Protein AF-A3FFK9-F1 (afdb_monomer_lite)

InterPro domains:
  IPR000778 Cytochrome b245, heavy chain [PR00466] (51-64)
  IPR000778 Cytochrome b245, heavy chain [PR00466] (74-91)
  IPR013112 FAD-binding 8 [PF08022] (3-62)
  IPR013121 Ferric reductase, NAD binding domain [PF08030] (69-113)
  IPR017938 Riboflavin synthase-like beta-barrel [SSF63380] (3-62)
  IPR039261 Ferredoxin-NADP reductase (FNR), nucleotide-binding domain [G3DSA:3.40.50.80] (53-113)
  IPR039261 Ferredoxin-NADP reductase (FNR), nucleotide-binding domain [SSF52343] (52-111)
  IPR050369 Respiratory burst oxidase/Ferric reductase [PTHR11972] (1-113)

Secondary structure (DSSP, 8-state):
---------B-S-TTSSS--B-----SHHHHHHHHHTTTTSSSPPPGGGSPP---------GGGGGGGSSEEEEEEEGGGGHHHHHHHHHHHHHHHTT-TT----EEEEEEE-

Sequence (113 aa):
SKLEWHPFTLTSAPEEDFFSIHIRIVGDWTEGLFKACGCDKQEFQDAWKLPKIAVDGPFGTASEDVFSYEVVMLVGAGIGVTPFASILKSVWYKYCNKAPNLRLKKIYFYWLC

pLDDT: mean 91.98, std 6.15, range [53.56, 97.81]

Foldseek 3Di:
DPDDDDDFFWLAAPPDPDTDTDDDPDDDVSVVQCVQQVVVPPDDDDPVSHDDDDDDDDDDDPCVCVQVAQEEEAAAEDSRCSNVSRVVVNVVVCVVVVPVRRSHNYYHYHYHD

Structure (mmCIF, N/CA/C/O backbone):
data_AF-A3FFK9-F1
#
_entry.id   AF-A3FFK9-F1
#
loop_
_atom_site.group_PDB
_atom_site.id
_atom_site.type_symbol
_atom_site.label_atom_id
_atom_site.label_alt_id
_atom_site.label_comp_id
_atom_site.label_asym_id
_atom_site.label_entity_id
_atom_site.label_seq_id
_atom_site.pdbx_PDB_ins_code
_atom_site.Cartn_x
_atom_site.Cartn_y
_atom_site.Cartn_z
_atom_site.occupancy
_atom_site.B_iso_or_equiv
_atom_site.auth_seq_id
_atom_site.auth_comp_id
_atom_site.auth_asym_id
_atom_site.auth_atom_id
_atom_site.pdbx_PDB_model_num
ATOM 1 N N . SER A 1 1 ? -2.824 3.765 -26.324 1.00 53.56 1 SER A N 1
ATOM 2 C CA . SER A 1 1 ? -2.244 4.559 -25.220 1.00 53.56 1 SER A CA 1
ATOM 3 C C . SER A 1 1 ? -0.759 4.234 -25.125 1.00 53.56 1 SER A C 1
ATOM 5 O O . SER A 1 1 ? -0.425 3.092 -25.399 1.00 53.56 1 SER A O 1
ATOM 7 N N . LYS A 1 2 ? 0.124 5.192 -24.793 1.00 78.81 2 LYS A N 1
ATOM 8 C CA . LYS A 1 2 ? 1.552 4.922 -24.483 1.00 78.81 2 LYS A CA 1
ATOM 9 C C . LYS A 1 2 ? 1.800 4.663 -22.984 1.00 78.81 2 LYS A C 1
ATOM 11 O O . LYS A 1 2 ? 2.931 4.406 -22.601 1.00 78.81 2 LYS A O 1
ATOM 16 N N . LEU A 1 3 ? 0.761 4.793 -22.155 1.00 86.50 3 LEU A N 1
ATOM 17 C CA . LEU A 1 3 ? 0.802 4.609 -20.704 1.00 86.50 3 LEU A CA 1
ATOM 18 C C . LEU A 1 3 ? -0.078 3.425 -20.305 1.00 86.50 3 LEU A C 1
ATOM 20 O O . LEU A 1 3 ? -1.147 3.228 -20.896 1.00 86.50 3 LEU A O 1
ATOM 24 N N . GLU A 1 4 ? 0.364 2.709 -19.276 1.00 93.38 4 GLU A N 1
ATOM 25 C CA . GLU A 1 4 ? -0.352 1.611 -18.630 1.00 93.38 4 GLU A CA 1
ATOM 26 C C . GLU A 1 4 ? -0.640 1.962 -17.169 1.00 93.38 4 GLU A C 1
ATOM 28 O O . GLU A 1 4 ? 0.204 2.553 -16.493 1.00 93.38 4 GLU A O 1
ATOM 33 N N . TRP A 1 5 ? -1.825 1.583 -16.690 1.00 94.38 5 TRP A N 1
ATOM 34 C CA . TRP A 1 5 ? -2.265 1.788 -15.312 1.00 94.38 5 TRP A CA 1
ATOM 35 C C . TRP A 1 5 ? -2.293 0.446 -14.587 1.00 94.38 5 TRP A C 1
ATOM 37 O O . TRP A 1 5 ? -2.922 -0.496 -15.065 1.00 94.38 5 TRP A O 1
ATOM 47 N N . HIS A 1 6 ? -1.634 0.373 -13.432 1.00 95.62 6 HIS A N 1
ATOM 48 C CA . HIS A 1 6 ? -1.526 -0.841 -12.624 1.00 95.62 6 HIS A CA 1
ATOM 49 C C . HIS A 1 6 ? -1.924 -0.527 -11.175 1.00 95.62 6 HIS A C 1
ATOM 51 O O . HIS A 1 6 ? -1.391 0.427 -10.604 1.00 95.62 6 HIS A O 1
ATOM 57 N N . PRO A 1 7 ? -2.869 -1.272 -10.572 1.00 95.88 7 PRO A N 1
ATOM 58 C CA . PRO A 1 7 ? -3.355 -0.979 -9.229 1.00 95.88 7 PRO A CA 1
ATOM 59 C C . PRO A 1 7 ? -2.384 -1.488 -8.157 1.00 95.88 7 PRO A C 1
ATOM 61 O O . PRO A 1 7 ? -1.972 -2.648 -8.177 1.00 95.88 7 PRO A O 1
ATOM 64 N N . PHE A 1 8 ? -2.087 -0.645 -7.166 1.00 96.06 8 PHE A N 1
ATOM 65 C CA . PHE A 1 8 ? -1.304 -1.020 -5.988 1.00 96.06 8 PHE A CA 1
ATOM 66 C C . PHE A 1 8 ? -1.943 -0.479 -4.716 1.00 96.06 8 PHE A C 1
ATOM 68 O O . PHE A 1 8 ? -2.422 0.653 -4.672 1.00 96.06 8 PHE A O 1
ATOM 75 N N . THR A 1 9 ? -1.915 -1.285 -3.659 1.00 95.69 9 THR A N 1
ATOM 76 C CA . THR A 1 9 ? -2.348 -0.847 -2.334 1.00 95.69 9 THR A CA 1
ATOM 77 C C . THR A 1 9 ? -1.289 0.052 -1.706 1.00 95.69 9 THR A C 1
ATOM 79 O O . THR A 1 9 ? -0.105 -0.296 -1.684 1.00 95.69 9 THR A O 1
ATOM 82 N N . LEU A 1 10 ? -1.722 1.187 -1.153 1.00 95.75 10 LEU A N 1
ATOM 83 C CA . LEU A 1 10 ? -0.859 2.043 -0.348 1.00 95.75 10 LEU A CA 1
ATOM 84 C C . LEU A 1 10 ? -0.418 1.291 0.911 1.00 95.75 10 LEU A C 1
ATOM 86 O O . LEU A 1 10 ? -1.242 0.809 1.684 1.00 95.75 10 LEU A O 1
ATOM 90 N N . THR A 1 11 ? 0.891 1.201 1.116 1.00 96.50 11 THR A N 1
ATOM 91 C CA . THR A 1 11 ? 1.498 0.673 2.346 1.00 96.50 11 THR A CA 1
ATOM 92 C C . THR A 1 11 ? 1.755 1.765 3.374 1.00 96.50 11 THR A C 1
ATOM 94 O O . THR A 1 11 ? 2.001 1.468 4.543 1.00 96.50 11 THR A O 1
ATOM 97 N N . SER A 1 12 ? 1.717 3.028 2.946 1.00 96.62 12 SER A N 1
ATOM 98 C CA . SER A 1 12 ? 1.757 4.191 3.827 1.00 96.62 12 SER A CA 1
ATOM 99 C C . SER A 1 12 ? 0.465 4.353 4.610 1.00 96.62 12 SER A C 1
ATOM 101 O O . SER A 1 12 ? -0.612 4.035 4.104 1.00 96.62 12 SER A O 1
ATOM 103 N N . ALA A 1 13 ? 0.572 4.870 5.829 1.00 95.56 13 ALA A N 1
ATOM 104 C CA . ALA A 1 13 ? -0.599 5.296 6.582 1.00 95.56 13 ALA A CA 1
ATOM 105 C C . ALA A 1 13 ? -1.057 6.682 6.098 1.00 95.56 13 ALA A C 1
ATOM 107 O O . ALA A 1 13 ? -0.215 7.465 5.656 1.00 95.56 13 ALA A O 1
ATOM 108 N N . PRO A 1 14 ? -2.354 7.019 6.203 1.00 92.94 14 PRO A N 1
ATOM 109 C CA . PRO A 1 14 ? -2.850 8.357 5.875 1.00 92.94 14 PRO A CA 1
ATOM 110 C C . PRO A 1 14 ? -2.205 9.483 6.696 1.00 92.94 14 PRO A C 1
ATOM 112 O O . PRO A 1 14 ? -2.261 10.639 6.293 1.00 92.94 14 PRO A O 1
ATOM 115 N N . GLU A 1 15 ? -1.634 9.160 7.858 1.00 94.69 15 GLU A N 1
ATOM 116 C CA . GLU A 1 15 ? -0.969 10.111 8.750 1.00 94.69 15 GLU A CA 1
ATOM 117 C C . GLU A 1 15 ? 0.494 10.424 8.361 1.00 94.69 15 GLU A C 1
ATOM 119 O O . GLU A 1 15 ? 1.125 11.238 9.029 1.00 94.69 15 GLU A O 1
ATOM 124 N N . GLU A 1 16 ? 1.054 9.786 7.325 1.00 95.94 16 GLU A N 1
ATOM 125 C CA . GLU A 1 16 ? 2.415 10.052 6.832 1.00 95.94 16 GLU A CA 1
ATOM 126 C C . GLU A 1 16 ? 2.431 11.151 5.751 1.00 95.94 16 GLU A C 1
ATOM 128 O O . GLU A 1 16 ? 1.533 11.234 4.917 1.00 95.94 16 GLU A O 1
ATOM 133 N N . ASP A 1 17 ? 3.510 11.944 5.696 1.00 96.38 17 ASP A N 1
ATOM 134 C CA . ASP A 1 17 ? 3.687 13.041 4.718 1.00 96.38 17 ASP A CA 1
ATOM 135 C C . ASP A 1 17 ? 4.056 12.562 3.299 1.00 96.38 17 ASP A C 1
ATOM 137 O O . ASP A 1 17 ? 4.314 13.355 2.390 1.00 96.38 17 ASP A O 1
ATOM 141 N N . PHE A 1 18 ? 4.124 11.249 3.100 1.00 94.25 18 PHE A N 1
ATOM 142 C CA . PHE A 1 18 ? 4.431 10.609 1.831 1.00 94.25 18 PHE A CA 1
ATOM 143 C C . PHE A 1 18 ? 3.521 9.404 1.637 1.00 94.25 18 PHE A C 1
ATOM 145 O O . PHE A 1 18 ? 3.105 8.754 2.597 1.00 94.25 18 PHE A O 1
ATOM 152 N N . PHE A 1 19 ? 3.269 9.051 0.378 1.00 94.19 19 PHE A N 1
ATOM 153 C CA . PHE A 1 19 ? 2.682 7.759 0.070 1.00 94.19 19 PHE A CA 1
ATOM 154 C C . PHE A 1 19 ? 3.769 6.748 -0.292 1.00 94.19 19 PHE A C 1
ATOM 156 O O . PHE A 1 19 ? 4.799 7.086 -0.875 1.00 94.19 19 PHE A O 1
ATOM 163 N N . SER A 1 20 ? 3.540 5.486 0.051 1.00 96.12 20 SER A N 1
ATOM 164 C CA . SER A 1 20 ? 4.408 4.377 -0.341 1.00 96.12 20 SER A CA 1
ATOM 165 C C . SER A 1 20 ? 3.579 3.216 -0.864 1.00 96.12 20 SER A C 1
ATOM 167 O O . SER A 1 20 ? 2.459 2.982 -0.407 1.00 96.12 20 SER A O 1
ATOM 169 N N . ILE A 1 21 ? 4.154 2.480 -1.810 1.00 96.19 21 ILE A N 1
ATOM 170 C CA . ILE A 1 21 ? 3.629 1.224 -2.344 1.00 96.19 21 ILE A CA 1
ATOM 171 C C . ILE A 1 21 ? 4.748 0.186 -2.314 1.00 96.19 21 ILE A C 1
ATOM 173 O O . ILE A 1 21 ? 5.918 0.529 -2.475 1.00 96.19 21 ILE A O 1
ATOM 177 N N . HIS A 1 22 ? 4.395 -1.083 -2.123 1.00 96.06 22 HIS A N 1
ATOM 178 C CA . HIS A 1 22 ? 5.333 -2.197 -2.258 1.00 96.06 22 HIS A CA 1
ATOM 179 C C . HIS A 1 22 ? 4.905 -3.059 -3.441 1.00 96.06 22 HIS A C 1
ATOM 181 O O . HIS A 1 22 ? 3.799 -3.599 -3.462 1.00 96.06 22 HIS A O 1
ATOM 187 N N . ILE A 1 23 ? 5.789 -3.176 -4.428 1.00 96.12 23 ILE A N 1
ATOM 188 C CA . ILE A 1 23 ? 5.531 -3.888 -5.679 1.00 96.12 23 ILE A CA 1
ATOM 189 C C . ILE A 1 23 ? 6.384 -5.153 -5.695 1.00 96.12 23 ILE A C 1
ATOM 191 O O . ILE A 1 23 ? 7.608 -5.089 -5.601 1.00 96.12 23 ILE A O 1
ATOM 195 N N . ARG A 1 24 ? 5.740 -6.315 -5.837 1.00 96.00 24 ARG A N 1
ATOM 196 C CA . ARG A 1 24 ? 6.444 -7.574 -6.105 1.00 96.00 24 ARG A C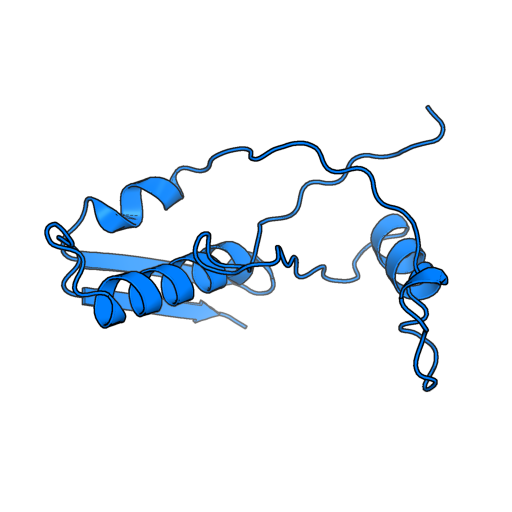A 1
ATOM 197 C C . ARG A 1 24 ? 6.766 -7.660 -7.597 1.00 96.00 24 ARG A C 1
ATOM 199 O O . ARG A 1 24 ? 5.889 -7.436 -8.423 1.00 96.00 24 ARG A O 1
ATOM 206 N N . ILE A 1 25 ? 7.996 -8.038 -7.932 1.00 96.44 25 ILE A N 1
ATOM 207 C CA . ILE A 1 25 ? 8.431 -8.243 -9.319 1.00 96.44 25 ILE A CA 1
ATOM 208 C C . ILE A 1 25 ? 7.910 -9.606 -9.790 1.00 96.44 25 ILE A C 1
ATOM 210 O O . ILE A 1 25 ? 8.386 -10.641 -9.322 1.00 96.44 25 ILE A O 1
ATOM 214 N N . VAL A 1 26 ? 6.890 -9.611 -10.650 1.00 95.75 26 VAL A N 1
ATOM 215 C CA . VAL A 1 26 ? 6.214 -10.843 -11.119 1.00 95.75 26 VAL A CA 1
ATOM 216 C C . VAL A 1 26 ? 5.873 -10.847 -12.610 1.00 95.75 26 VAL A C 1
ATOM 218 O O . VAL A 1 26 ? 5.443 -11.873 -13.127 1.00 95.75 26 VAL A O 1
ATOM 221 N N . GLY A 1 27 ? 6.058 -9.726 -13.302 1.00 95.38 27 GLY A N 1
ATOM 222 C CA . GLY A 1 27 ? 5.759 -9.582 -14.723 1.00 95.38 27 GLY A CA 1
ATOM 223 C C . GLY A 1 27 ? 6.613 -8.512 -15.392 1.00 95.38 27 GLY A C 1
ATOM 224 O O . GLY A 1 27 ? 7.346 -7.771 -14.728 1.00 95.38 27 GLY A O 1
ATOM 225 N N . ASP A 1 28 ? 6.470 -8.427 -16.708 1.00 95.88 28 ASP A N 1
ATOM 226 C CA . ASP A 1 28 ? 7.177 -7.507 -17.600 1.00 95.88 28 ASP A CA 1
ATOM 227 C C . ASP A 1 28 ? 7.105 -6.046 -17.140 1.00 95.88 28 ASP A C 1
ATOM 229 O O . ASP A 1 28 ? 8.143 -5.392 -17.014 1.00 95.88 28 ASP A O 1
ATOM 233 N N . TRP A 1 29 ? 5.914 -5.551 -16.799 1.00 95.62 29 TRP A N 1
ATOM 234 C CA . TRP A 1 29 ? 5.742 -4.174 -16.338 1.00 95.62 29 TRP A CA 1
ATOM 235 C C . TRP A 1 29 ? 6.470 -3.917 -15.013 1.00 95.62 29 TRP A C 1
ATOM 237 O O . TRP A 1 29 ? 7.214 -2.944 -14.880 1.00 95.62 29 TRP A O 1
ATOM 247 N N . THR A 1 30 ? 6.316 -4.818 -14.035 1.00 96.56 30 THR A N 1
ATOM 248 C CA . THR A 1 30 ? 6.964 -4.676 -12.719 1.00 96.56 30 THR A CA 1
ATOM 249 C C . THR A 1 30 ? 8.487 -4.782 -12.806 1.00 96.56 30 THR A C 1
ATOM 251 O O . THR A 1 30 ? 9.191 -4.079 -12.083 1.00 96.56 30 THR A O 1
ATOM 254 N N . GLU A 1 31 ? 9.012 -5.613 -13.711 1.00 96.50 31 GLU A N 1
ATOM 255 C CA . GLU A 1 31 ? 10.451 -5.728 -13.954 1.00 96.50 31 GLU A CA 1
A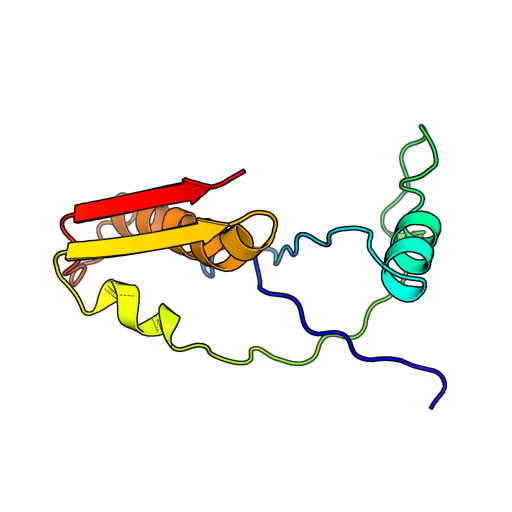TOM 256 C C . GLU A 1 31 ? 10.997 -4.503 -14.703 1.00 96.50 31 GLU A C 1
ATOM 258 O O . GLU A 1 31 ? 12.079 -4.004 -14.385 1.00 96.50 31 GLU A O 1
ATOM 263 N N . GLY A 1 32 ? 10.231 -3.972 -15.658 1.00 94.75 32 GLY A N 1
ATOM 264 C CA . GLY A 1 32 ? 10.544 -2.720 -16.339 1.00 94.75 32 GLY A CA 1
ATOM 265 C C . GLY A 1 32 ? 10.628 -1.545 -15.366 1.00 94.75 32 GLY A C 1
ATOM 266 O O . GLY A 1 32 ? 11.606 -0.796 -15.397 1.00 94.75 32 GLY A O 1
ATOM 267 N N . LEU A 1 33 ? 9.659 -1.422 -14.452 1.00 94.12 33 LEU A N 1
ATOM 268 C CA . LEU A 1 33 ? 9.674 -0.396 -13.408 1.00 94.12 33 LEU A CA 1
ATOM 269 C C . LEU A 1 33 ? 10.876 -0.561 -12.465 1.00 94.12 33 LEU A C 1
ATOM 271 O O . LEU A 1 33 ? 11.548 0.423 -12.165 1.00 94.12 33 LEU A O 1
ATOM 275 N N . PHE A 1 34 ? 11.186 -1.791 -12.045 1.00 94.31 34 PHE A N 1
ATOM 276 C CA . PHE A 1 34 ? 12.348 -2.087 -11.201 1.00 94.31 34 PHE A CA 1
ATOM 277 C C . PHE A 1 34 ? 13.662 -1.584 -11.826 1.00 94.31 34 PHE A C 1
ATOM 279 O O . PHE A 1 34 ? 14.438 -0.889 -11.167 1.00 94.31 34 PHE A O 1
ATOM 286 N N . LYS A 1 35 ? 13.878 -1.863 -13.118 1.00 93.50 35 LYS A N 1
ATOM 287 C CA . LYS A 1 35 ? 15.053 -1.384 -13.870 1.00 93.50 35 LYS A CA 1
ATOM 288 C C . LYS A 1 35 ? 15.027 0.132 -14.082 1.00 93.50 35 LYS A C 1
ATOM 290 O O . LYS A 1 35 ? 16.058 0.790 -13.964 1.00 93.50 35 LYS A O 1
ATOM 295 N N . ALA A 1 36 ? 13.859 0.713 -14.361 1.00 91.88 36 ALA A N 1
ATOM 296 C CA . ALA A 1 36 ? 13.710 2.158 -14.554 1.00 91.88 36 ALA A CA 1
ATOM 297 C C . ALA A 1 36 ? 14.027 2.960 -13.281 1.00 91.88 36 ALA A C 1
ATOM 299 O O . ALA A 1 36 ? 14.612 4.038 -13.365 1.00 91.88 36 ALA A O 1
ATOM 300 N N . CYS A 1 37 ? 13.694 2.419 -12.107 1.00 91.69 37 CYS A N 1
ATOM 301 C CA . CYS A 1 37 ? 14.077 2.982 -10.811 1.00 91.69 37 CYS A CA 1
ATOM 302 C C . CYS A 1 37 ? 15.561 2.752 -10.459 1.00 91.69 37 CYS A C 1
ATOM 304 O O . CYS A 1 37 ? 16.020 3.237 -9.428 1.00 91.69 37 CYS A O 1
ATOM 306 N N . GLY A 1 38 ? 16.313 2.023 -11.293 1.00 91.88 38 GLY A N 1
ATOM 307 C CA . GLY A 1 38 ? 17.718 1.694 -11.058 1.00 91.88 38 GLY A CA 1
ATOM 308 C C . GLY A 1 38 ? 17.935 0.729 -9.896 1.00 91.88 38 GLY A C 1
ATOM 309 O O . GLY A 1 38 ? 19.024 0.706 -9.331 1.00 91.88 38 GLY A O 1
ATOM 310 N N . CYS A 1 39 ? 16.919 -0.055 -9.519 1.00 89.31 39 CYS A N 1
ATOM 311 C CA . CYS A 1 39 ? 17.004 -0.993 -8.398 1.00 89.31 39 CYS A CA 1
ATOM 312 C C . CYS A 1 39 ? 17.904 -2.210 -8.688 1.00 89.31 39 CYS A C 1
ATOM 314 O O . CYS A 1 39 ? 18.242 -2.959 -7.775 1.00 89.31 39 CYS A O 1
ATOM 316 N N . ASP A 1 40 ? 18.297 -2.409 -9.947 1.00 89.69 40 ASP A N 1
ATOM 317 C CA . ASP A 1 40 ? 19.299 -3.379 -10.393 1.00 89.69 40 ASP A CA 1
ATOM 318 C C . ASP A 1 40 ? 20.745 -2.883 -10.210 1.00 89.69 40 ASP A C 1
ATOM 320 O O . ASP A 1 40 ? 21.691 -3.667 -10.319 1.00 89.69 40 ASP A O 1
ATOM 324 N N . LYS A 1 41 ? 20.931 -1.592 -9.917 1.00 88.81 41 LYS A N 1
ATOM 325 C CA . LYS A 1 41 ? 22.240 -0.961 -9.728 1.00 88.81 41 LYS A CA 1
ATOM 326 C C . LYS A 1 41 ? 22.543 -0.821 -8.237 1.00 88.81 41 LYS A C 1
ATOM 328 O O . LYS A 1 41 ? 21.665 -0.531 -7.435 1.00 88.81 41 LYS A O 1
ATOM 333 N N . GLN A 1 42 ? 23.813 -0.972 -7.864 1.00 81.12 42 GLN A N 1
ATOM 334 C CA . GLN A 1 42 ? 24.277 -0.773 -6.480 1.00 81.12 42 GLN A CA 1
ATOM 335 C C . GLN A 1 42 ? 24.590 0.698 -6.147 1.00 81.12 42 GLN A C 1
ATOM 337 O O . GLN A 1 42 ? 25.088 1.001 -5.066 1.00 81.12 42 GLN A O 1
ATOM 342 N N . GLU A 1 43 ? 24.311 1.618 -7.069 1.00 84.88 43 GLU A N 1
ATOM 343 C CA . GLU A 1 43 ? 24.588 3.044 -6.915 1.00 84.88 43 GLU A CA 1
ATOM 344 C C . GLU A 1 43 ? 23.334 3.812 -6.500 1.00 84.88 43 GLU A C 1
ATOM 346 O O . GLU A 1 43 ? 22.240 3.578 -7.022 1.00 84.88 43 GLU A O 1
ATOM 351 N N . PHE A 1 44 ? 23.516 4.787 -5.609 1.00 83.56 44 PHE A N 1
ATOM 352 C CA . PHE A 1 44 ? 22.459 5.716 -5.228 1.00 83.56 44 PHE A CA 1
ATOM 353 C C . PHE A 1 44 ? 21.946 6.484 -6.453 1.00 83.56 44 PHE A C 1
ATOM 355 O O . PHE A 1 44 ? 22.726 7.072 -7.204 1.00 83.56 44 PHE A O 1
ATOM 362 N N . GLN A 1 45 ? 20.627 6.491 -6.646 1.00 85.06 45 GLN A N 1
ATOM 363 C CA . GLN A 1 45 ? 19.980 7.261 -7.702 1.00 85.06 45 GLN A CA 1
ATOM 364 C C . GLN A 1 45 ? 19.420 8.557 -7.124 1.00 85.06 45 GLN A C 1
ATOM 366 O O . GLN A 1 45 ? 18.626 8.542 -6.185 1.00 85.06 45 GLN A O 1
ATOM 371 N N . ASP A 1 46 ? 19.804 9.684 -7.719 1.00 88.31 46 ASP A N 1
ATOM 372 C CA . ASP A 1 46 ? 19.218 10.973 -7.373 1.00 88.31 46 ASP A CA 1
ATOM 373 C C . ASP A 1 46 ? 17.721 10.998 -7.706 1.00 88.31 46 ASP A C 1
ATOM 375 O O . ASP A 1 46 ? 17.303 10.540 -8.773 1.00 88.31 46 ASP A O 1
ATOM 379 N N . ALA A 1 47 ? 16.910 11.615 -6.845 1.00 86.56 47 ALA A N 1
ATOM 380 C CA . ALA A 1 47 ? 15.453 11.625 -6.997 1.00 86.56 47 ALA A CA 1
ATOM 381 C C . ALA A 1 47 ? 14.973 12.195 -8.348 1.00 86.56 47 ALA A C 1
ATOM 383 O O . ALA A 1 47 ? 13.980 11.728 -8.897 1.00 86.56 47 ALA A O 1
ATOM 384 N N . TRP A 1 48 ? 15.686 13.167 -8.931 1.00 88.00 48 TRP A N 1
ATOM 385 C CA . TRP A 1 48 ? 15.329 13.760 -10.231 1.00 88.00 48 TRP A CA 1
ATOM 386 C C . TRP A 1 48 ? 15.656 12.872 -11.441 1.00 88.00 48 TRP A C 1
ATOM 388 O O . TRP A 1 48 ? 15.223 13.185 -12.551 1.00 88.00 48 TRP A O 1
ATOM 398 N N . LYS A 1 49 ? 16.428 11.793 -11.251 1.00 88.25 49 LYS A N 1
ATOM 399 C CA . LYS A 1 49 ? 16.715 10.782 -12.283 1.00 88.25 49 LYS A CA 1
ATOM 400 C C . LYS A 1 49 ? 15.677 9.656 -12.298 1.00 88.25 49 LYS A C 1
ATOM 402 O O . LYS A 1 49 ? 15.649 8.885 -13.253 1.00 88.25 49 LYS A O 1
ATOM 407 N N . LEU A 1 50 ? 14.841 9.560 -11.261 1.00 91.81 50 LEU A N 1
ATOM 408 C CA . LEU A 1 50 ? 13.791 8.551 -11.155 1.00 91.81 50 LEU A CA 1
ATOM 409 C C . LEU A 1 50 ? 12.649 8.821 -12.151 1.00 91.81 50 LEU A C 1
ATOM 411 O O . LEU A 1 50 ? 12.417 9.972 -12.543 1.00 91.81 50 LEU A O 1
ATOM 415 N N . PRO A 1 51 ? 11.918 7.774 -12.576 1.00 91.75 51 PRO A N 1
ATOM 416 C CA . PRO A 1 51 ? 10.807 7.934 -13.500 1.00 91.75 51 PRO A CA 1
ATOM 417 C C . PRO A 1 51 ? 9.711 8.824 -12.905 1.00 91.75 51 PRO A C 1
ATOM 419 O O . PRO A 1 51 ? 9.365 8.731 -11.729 1.00 91.75 51 PRO A O 1
ATOM 422 N N . LYS A 1 52 ? 9.115 9.666 -13.753 1.00 92.00 52 LYS A N 1
ATOM 423 C CA . LYS A 1 52 ? 7.884 10.386 -13.413 1.00 92.00 52 LYS A CA 1
ATOM 424 C C . LYS A 1 52 ? 6.706 9.427 -13.536 1.00 92.00 52 LYS A C 1
ATOM 426 O O . LYS A 1 52 ? 6.567 8.762 -14.560 1.00 92.00 52 LYS A O 1
ATOM 431 N N . ILE A 1 53 ? 5.856 9.388 -12.517 1.00 92.00 53 ILE A N 1
ATOM 432 C CA . ILE A 1 53 ? 4.716 8.472 -12.432 1.00 92.00 53 ILE A CA 1
ATOM 433 C C . ILE A 1 53 ? 3.433 9.301 -12.351 1.00 92.00 53 ILE A C 1
ATOM 435 O O . ILE A 1 53 ? 3.393 10.323 -11.667 1.00 92.00 53 ILE A O 1
ATOM 439 N N . ALA A 1 54 ? 2.396 8.873 -13.069 1.00 94.00 54 ALA A N 1
ATOM 440 C CA . ALA A 1 54 ? 1.047 9.403 -12.913 1.00 94.00 54 ALA A CA 1
ATOM 441 C C . ALA A 1 54 ? 0.300 8.565 -11.870 1.00 94.00 54 ALA A C 1
ATOM 443 O O . ALA A 1 54 ? 0.401 7.339 -11.876 1.00 94.00 54 ALA A O 1
ATOM 444 N N . VAL A 1 55 ? -0.436 9.227 -10.981 1.00 94.69 55 VAL A N 1
ATOM 445 C CA . VAL A 1 55 ? -1.183 8.583 -9.897 1.00 94.69 55 VAL A CA 1
ATOM 446 C C . VAL A 1 55 ? -2.658 8.909 -10.074 1.00 94.69 55 VAL A C 1
ATOM 448 O O . VAL A 1 55 ? -3.006 10.067 -10.293 1.00 94.69 55 VAL A O 1
ATOM 451 N N . ASP A 1 56 ? -3.496 7.882 -9.981 1.00 95.44 56 ASP A N 1
ATOM 452 C CA . ASP A 1 56 ? -4.951 7.993 -9.978 1.00 95.44 56 ASP A CA 1
ATOM 453 C C . ASP A 1 56 ? -5.492 7.311 -8.715 1.00 95.44 56 ASP A C 1
ATOM 455 O O . ASP A 1 56 ? -5.029 6.225 -8.349 1.00 95.44 56 ASP A O 1
ATOM 459 N N . GLY A 1 57 ? -6.417 7.970 -8.018 1.00 92.25 57 GLY A N 1
ATOM 460 C CA . GLY A 1 57 ? -6.953 7.529 -6.729 1.00 92.25 57 GLY A CA 1
ATOM 461 C C . GLY A 1 57 ? -7.066 8.640 -5.671 1.00 92.25 57 GLY A C 1
ATOM 462 O O . GLY A 1 57 ? -6.878 9.819 -5.980 1.00 92.25 57 GLY A O 1
ATOM 463 N N . PRO A 1 58 ? -7.363 8.278 -4.406 1.00 92.38 58 PRO A N 1
ATOM 464 C CA . PRO A 1 58 ? -7.446 6.910 -3.883 1.00 92.38 58 PRO A CA 1
ATOM 465 C C . PRO A 1 58 ? -8.707 6.149 -4.326 1.00 92.38 58 PRO A C 1
ATOM 467 O O . PRO A 1 58 ? -9.755 6.743 -4.563 1.00 92.38 58 PRO A O 1
ATOM 470 N N . PHE A 1 59 ? -8.604 4.816 -4.375 1.00 91.38 59 PHE A N 1
ATOM 471 C CA . PHE A 1 59 ? -9.734 3.901 -4.561 1.00 91.38 59 PHE A CA 1
ATOM 472 C C . PHE A 1 59 ? -9.916 3.067 -3.295 1.00 91.38 59 PHE A C 1
ATOM 474 O O . PHE A 1 59 ? -9.003 2.345 -2.889 1.00 91.38 59 PHE A O 1
ATOM 481 N N . GLY A 1 60 ? -11.078 3.212 -2.663 1.00 85.06 60 GLY A N 1
ATOM 48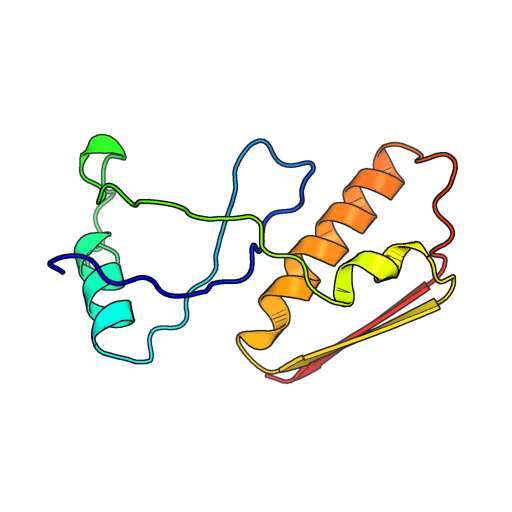2 C CA . GLY A 1 60 ? -11.337 2.625 -1.357 1.00 85.06 60 GLY A CA 1
ATOM 483 C C . GLY A 1 60 ? -11.512 1.109 -1.363 1.00 85.06 60 GLY A C 1
ATOM 484 O O . GLY A 1 60 ? -11.791 0.493 -2.396 1.00 85.06 60 GLY A O 1
ATOM 485 N N . THR A 1 61 ? -11.359 0.499 -0.189 1.00 83.12 61 THR A N 1
ATOM 486 C CA . THR A 1 61 ? -11.554 -0.949 0.007 1.00 83.12 61 THR A CA 1
ATOM 487 C C . THR A 1 61 ? -12.422 -1.227 1.229 1.00 83.12 61 THR A C 1
ATOM 489 O O . THR A 1 61 ? -12.527 -0.402 2.130 1.00 83.12 61 THR A O 1
ATOM 492 N N . ALA A 1 62 ? -12.972 -2.440 1.323 1.00 75.94 62 ALA A N 1
ATOM 493 C CA . ALA A 1 62 ? -13.736 -2.872 2.497 1.00 75.94 62 ALA A CA 1
ATOM 494 C C . ALA A 1 62 ? -12.926 -2.846 3.815 1.00 75.94 62 ALA A C 1
ATOM 496 O O . ALA A 1 62 ? -13.499 -2.942 4.895 1.00 75.94 62 ALA A O 1
ATOM 497 N N . SER A 1 63 ? -11.594 -2.729 3.758 1.00 78.44 63 SER A N 1
ATOM 498 C CA . SER A 1 63 ? -10.740 -2.661 4.949 1.00 78.44 63 SER A CA 1
ATOM 499 C C . SER A 1 63 ? -10.746 -1.292 5.648 1.00 78.44 63 SER A C 1
ATOM 501 O O . SER A 1 63 ? -10.146 -1.161 6.714 1.00 78.44 63 SER A O 1
ATOM 503 N N . GLU A 1 64 ? -11.439 -0.288 5.104 1.00 77.56 64 GLU A N 1
ATOM 504 C CA . GLU A 1 64 ? -11.612 1.034 5.731 1.00 77.56 64 GLU A CA 1
ATOM 505 C C . GLU A 1 64 ? -12.418 0.975 7.036 1.00 77.56 64 GLU A C 1
ATOM 507 O O . GLU A 1 64 ? -12.132 1.711 7.984 1.00 77.56 64 GLU A O 1
ATOM 512 N N . ASP A 1 65 ? -13.356 0.030 7.132 1.00 84.56 65 ASP A N 1
ATOM 513 C CA . ASP A 1 65 ? -14.221 -0.144 8.301 1.00 84.56 65 ASP A CA 1
ATOM 514 C C . ASP A 1 65 ? -13.506 -0.782 9.502 1.00 84.56 65 ASP A C 1
ATOM 516 O O . ASP A 1 65 ? -14.115 -0.976 10.553 1.00 84.56 65 ASP A O 1
ATOM 520 N N . VAL A 1 66 ? -12.205 -1.091 9.405 1.00 89.12 66 VAL A N 1
ATOM 521 C CA . VAL A 1 66 ? -11.436 -1.754 10.476 1.00 89.12 66 VAL A CA 1
ATOM 522 C C . VAL A 1 66 ? -11.521 -1.011 11.816 1.00 89.12 66 VAL A C 1
ATOM 524 O O . VAL A 1 66 ? -11.532 -1.631 12.878 1.00 89.12 66 VAL A O 1
ATOM 527 N N . PHE A 1 67 ? -11.653 0.317 11.783 1.00 89.88 67 PHE A N 1
ATOM 528 C CA . PHE A 1 67 ? -11.761 1.156 12.979 1.00 89.88 67 PHE A CA 1
ATOM 529 C C . PHE A 1 67 ? -13.173 1.198 13.589 1.00 89.88 67 PHE A C 1
ATOM 531 O O . PHE A 1 67 ? -13.344 1.713 14.697 1.00 89.88 67 PHE A O 1
ATOM 538 N N . SER A 1 68 ? -14.173 0.651 12.896 1.00 90.88 68 SER A N 1
ATOM 539 C CA . SER A 1 68 ? -15.568 0.572 13.349 1.00 90.88 68 SER A CA 1
ATOM 540 C C . SER A 1 68 ? -15.815 -0.586 14.324 1.00 90.88 68 SER A C 1
ATOM 542 O O . SER A 1 68 ? -16.825 -0.575 15.036 1.00 90.88 68 SER A O 1
ATOM 544 N N . TYR A 1 69 ? -14.893 -1.553 14.394 1.00 92.88 69 TYR A N 1
ATOM 545 C CA . TYR A 1 69 ? -14.996 -2.768 15.205 1.00 92.88 69 TYR A CA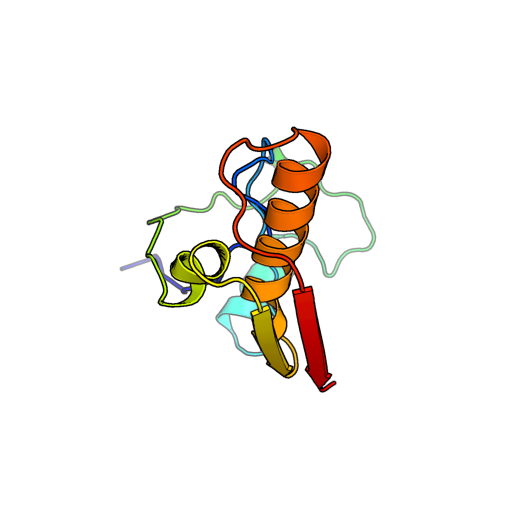 1
ATOM 546 C C . TYR A 1 69 ? -14.084 -2.726 16.438 1.00 92.88 69 TYR A C 1
ATOM 548 O O . TYR A 1 69 ? -13.003 -2.144 16.413 1.00 92.88 69 TYR A O 1
ATOM 556 N N . GLU A 1 70 ? -14.498 -3.385 17.526 1.00 95.12 70 GLU A N 1
ATOM 557 C CA . GLU A 1 70 ? -13.666 -3.489 18.735 1.00 95.12 70 GLU A CA 1
ATOM 558 C C . GLU A 1 70 ? -12.541 -4.520 18.600 1.00 95.12 70 GLU A C 1
ATOM 560 O O . GLU A 1 70 ? -11.458 -4.350 19.162 1.00 95.12 70 GLU A O 1
ATOM 565 N N . VAL A 1 71 ? -12.795 -5.603 17.868 1.00 96.19 71 VAL A N 1
ATOM 566 C CA . VAL A 1 71 ? -11.840 -6.688 17.649 1.00 96.19 71 VAL A CA 1
ATOM 567 C C . VAL A 1 71 ? -11.809 -7.002 16.166 1.00 96.19 71 VAL A C 1
ATOM 569 O O . VAL A 1 71 ? -12.859 -7.216 15.564 1.00 96.19 71 VAL A O 1
ATOM 572 N N . VAL A 1 72 ? -10.610 -7.052 15.589 1.00 95.62 72 VAL A N 1
ATOM 573 C CA . VAL A 1 72 ? -10.416 -7.370 14.168 1.00 95.62 72 VAL A CA 1
ATOM 574 C C . VAL A 1 72 ? -9.409 -8.497 13.994 1.00 95.62 72 VAL A C 1
ATOM 576 O O . VAL A 1 72 ? -8.454 -8.632 14.763 1.00 95.62 72 VAL A O 1
ATOM 579 N N . MET A 1 73 ? -9.633 -9.305 12.962 1.00 96.12 73 MET A N 1
ATOM 580 C CA . MET A 1 73 ? -8.709 -10.335 12.508 1.00 96.12 73 MET A CA 1
ATOM 581 C C . MET A 1 73 ? -8.228 -9.969 11.108 1.00 96.12 73 MET A C 1
ATOM 583 O O . MET A 1 73 ? -9.025 -9.851 10.182 1.00 96.12 73 MET A O 1
ATOM 587 N N . LEU A 1 74 ? -6.922 -9.778 10.970 1.00 95.56 74 LEU A N 1
ATOM 588 C CA . LEU A 1 74 ? -6.251 -9.431 9.728 1.00 95.56 74 LEU A CA 1
ATOM 589 C C . LEU A 1 74 ? -5.462 -10.659 9.268 1.00 95.56 74 LEU A C 1
ATOM 591 O O . LEU A 1 74 ? -4.554 -11.099 9.973 1.00 95.56 74 LEU A O 1
ATOM 595 N N . VAL A 1 75 ? -5.817 -11.224 8.115 1.00 96.56 75 VAL A N 1
ATOM 596 C CA . VAL A 1 75 ? -5.150 -12.407 7.550 1.00 96.56 75 VAL A CA 1
ATOM 597 C C . VAL A 1 75 ? -4.605 -12.055 6.175 1.00 96.56 75 VAL A C 1
ATOM 599 O O . VAL A 1 75 ? -5.376 -11.781 5.258 1.00 96.56 75 VAL A O 1
ATOM 602 N N . GLY A 1 76 ? -3.280 -12.045 6.037 1.00 94.94 76 GLY A N 1
ATOM 603 C CA . GLY A 1 76 ? -2.586 -11.718 4.792 1.00 94.94 76 GLY A CA 1
ATOM 604 C C . GLY A 1 76 ? -1.619 -12.816 4.368 1.00 94.94 76 GLY A C 1
ATOM 605 O O . GLY A 1 76 ? -1.025 -13.485 5.212 1.00 94.94 76 GLY A O 1
ATOM 606 N N . ALA A 1 77 ? -1.439 -12.980 3.057 1.00 96.56 77 ALA A N 1
ATOM 607 C CA . ALA A 1 77 ? -0.485 -13.922 2.477 1.00 96.56 77 ALA A CA 1
ATOM 608 C C . ALA A 1 77 ? 0.430 -13.228 1.457 1.00 96.56 77 ALA A C 1
ATOM 610 O O . ALA A 1 77 ? -0.046 -12.482 0.594 1.00 96.56 77 ALA A O 1
ATOM 611 N N . GLY A 1 78 ? 1.741 -13.475 1.541 1.00 94.62 78 GLY A N 1
ATOM 612 C CA . GLY A 1 78 ? 2.734 -12.891 0.632 1.00 94.62 78 GLY A CA 1
ATOM 613 C C . GLY A 1 78 ? 2.630 -11.361 0.526 1.00 94.62 78 GLY A C 1
ATOM 614 O O . GLY A 1 78 ? 2.543 -10.668 1.537 1.00 94.62 78 GLY A O 1
ATOM 615 N N . ILE A 1 79 ? 2.600 -10.829 -0.707 1.00 95.12 79 ILE A N 1
ATOM 616 C CA . ILE A 1 79 ? 2.454 -9.381 -0.962 1.00 95.12 79 ILE A CA 1
ATOM 617 C C . ILE A 1 79 ? 1.073 -8.835 -0.558 1.00 95.12 79 ILE A C 1
ATOM 619 O O . ILE A 1 79 ? 0.933 -7.637 -0.343 1.00 95.12 79 ILE A O 1
ATOM 623 N N . GLY A 1 80 ? 0.070 -9.702 -0.369 1.00 94.25 80 GLY A N 1
ATOM 624 C CA . GLY A 1 80 ? -1.274 -9.328 0.088 1.00 94.25 80 GLY A CA 1
ATOM 625 C C . GLY A 1 80 ? -1.334 -8.791 1.524 1.00 94.25 80 GLY A C 1
ATOM 626 O O . GLY A 1 80 ? -2.411 -8.479 2.018 1.00 94.25 80 GLY A O 1
ATOM 627 N N . VAL A 1 81 ? -0.193 -8.678 2.208 1.00 95.56 81 VAL A N 1
ATOM 628 C CA . VAL A 1 81 ? -0.066 -8.029 3.520 1.00 95.56 81 VAL A CA 1
ATOM 629 C C . VAL A 1 81 ? -0.064 -6.494 3.440 1.00 95.56 81 VAL A C 1
ATOM 631 O O . VAL A 1 81 ? -0.279 -5.821 4.447 1.00 95.56 81 VAL A O 1
ATOM 634 N N . THR A 1 82 ? 0.161 -5.921 2.253 1.00 95.88 82 THR A N 1
ATOM 635 C CA . THR A 1 82 ? 0.287 -4.471 2.023 1.00 95.88 82 THR A CA 1
ATOM 636 C C . THR A 1 82 ? -0.829 -3.595 2.619 1.00 95.88 82 THR A C 1
ATOM 638 O O . THR A 1 82 ? -0.467 -2.619 3.283 1.00 95.88 82 THR A O 1
ATOM 641 N N . PRO A 1 83 ? -2.143 -3.901 2.502 1.00 95.19 83 PRO A N 1
ATOM 642 C CA . PRO A 1 83 ? -3.178 -3.105 3.173 1.00 95.19 83 PRO A CA 1
ATOM 643 C C . PRO A 1 83 ? -3.023 -3.115 4.696 1.00 95.19 83 PRO A C 1
ATOM 645 O O . PRO A 1 83 ? -3.229 -2.098 5.356 1.00 95.19 83 PRO A O 1
ATOM 648 N N . PHE A 1 84 ? -2.620 -4.252 5.270 1.00 95.50 84 PHE A N 1
ATOM 649 C CA . PHE A 1 84 ? -2.474 -4.388 6.717 1.00 95.50 84 PHE A CA 1
ATOM 650 C C . PHE A 1 84 ? -1.275 -3.610 7.249 1.00 95.50 84 PHE A C 1
ATOM 652 O O . PHE A 1 84 ? -1.348 -3.104 8.364 1.00 95.50 84 PHE A O 1
ATOM 659 N N . ALA A 1 85 ? -0.214 -3.434 6.456 1.00 95.62 85 ALA A N 1
ATOM 660 C CA . ALA A 1 85 ? 0.887 -2.547 6.825 1.00 95.62 85 ALA A CA 1
ATOM 661 C C . ALA A 1 85 ? 0.403 -1.096 7.022 1.00 95.62 85 ALA A C 1
ATOM 663 O O . ALA A 1 85 ? 0.701 -0.487 8.049 1.00 95.62 85 ALA A O 1
ATOM 664 N N . SER A 1 86 ? -0.401 -0.570 6.090 1.00 95.94 86 SER A N 1
ATOM 665 C CA . SER A 1 86 ? -1.005 0.767 6.210 1.00 95.94 86 SER A CA 1
ATOM 666 C C . SER A 1 86 ? -1.935 0.869 7.425 1.00 95.94 86 SER A C 1
ATOM 668 O O . SER A 1 86 ? -1.795 1.779 8.246 1.00 95.94 86 SER A O 1
ATOM 670 N N . ILE A 1 87 ? -2.823 -0.117 7.598 1.00 95.31 87 ILE A N 1
ATOM 671 C CA . ILE A 1 87 ? -3.772 -0.170 8.719 1.00 95.31 87 ILE A CA 1
ATOM 672 C C . ILE A 1 87 ? -3.045 -0.190 10.063 1.00 95.31 87 ILE A C 1
ATOM 674 O O . ILE A 1 87 ? -3.368 0.609 10.937 1.00 95.31 87 ILE A O 1
ATOM 678 N N . LEU A 1 88 ? -2.053 -1.066 10.241 1.00 95.62 88 LEU A N 1
ATOM 679 C CA . LEU A 1 88 ? -1.315 -1.187 11.501 1.00 95.62 88 LEU A CA 1
ATOM 680 C C . LEU A 1 88 ? -0.560 0.103 11.844 1.00 95.62 88 LEU A C 1
ATOM 682 O O . LEU A 1 88 ? -0.545 0.510 13.008 1.00 95.62 88 LEU A O 1
ATOM 686 N N . LYS A 1 89 ? 0.006 0.790 10.845 1.00 95.81 89 LYS A N 1
ATOM 687 C CA . LYS A 1 89 ? 0.620 2.107 11.050 1.00 95.81 89 LYS A CA 1
ATOM 688 C C . LYS A 1 89 ? -0.414 3.168 11.436 1.00 95.81 89 LYS A C 1
ATOM 690 O O . LYS A 1 89 ? -0.188 3.903 12.391 1.00 95.81 89 LYS A O 1
ATOM 695 N N . SER A 1 90 ? -1.573 3.212 10.780 1.00 94.62 90 SER A N 1
ATOM 696 C CA . SER A 1 90 ? -2.645 4.152 11.148 1.00 94.62 90 SER A CA 1
ATOM 697 C C . SER A 1 90 ? -3.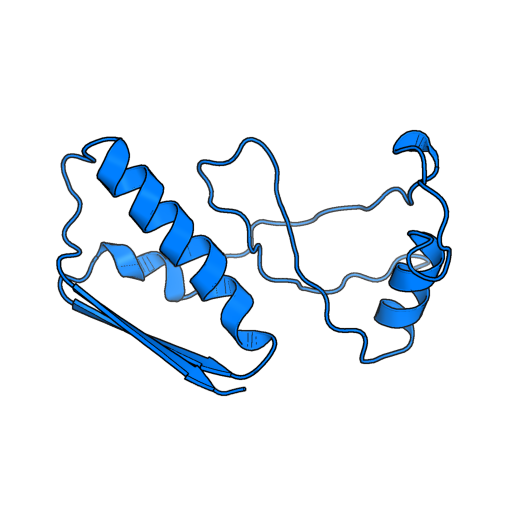209 3.876 12.550 1.00 94.62 90 SER A C 1
ATOM 699 O O . SER A 1 90 ? -3.457 4.806 13.320 1.00 94.62 90 SER A O 1
ATOM 701 N N . VAL A 1 91 ? -3.326 2.604 12.953 1.00 94.06 91 VAL A N 1
ATOM 702 C CA . VAL A 1 91 ? -3.655 2.222 14.340 1.00 94.06 91 VAL A CA 1
ATOM 703 C C . VAL A 1 91 ? -2.633 2.809 15.313 1.00 94.06 91 VAL A C 1
ATOM 705 O O . VAL A 1 91 ? -3.028 3.412 16.312 1.00 94.06 91 VAL A O 1
ATOM 708 N N . TRP A 1 92 ? -1.338 2.671 15.016 1.00 94.25 92 TRP A N 1
ATOM 709 C CA . TRP A 1 92 ? -0.268 3.236 15.837 1.00 94.25 92 TRP A CA 1
ATOM 710 C C . TRP A 1 92 ? -0.379 4.763 15.958 1.00 94.25 92 TRP A C 1
ATOM 712 O O . TRP A 1 92 ? -0.395 5.283 17.074 1.00 94.25 92 TRP A O 1
ATOM 722 N N . TYR A 1 93 ? -0.551 5.483 14.845 1.00 94.81 93 TYR A N 1
ATOM 723 C CA . TYR A 1 93 ? -0.718 6.940 14.865 1.00 94.81 93 TYR A CA 1
ATOM 724 C C . TYR A 1 93 ? -1.944 7.385 15.667 1.00 94.81 93 TYR A C 1
ATOM 726 O O . TYR A 1 93 ? -1.839 8.270 16.519 1.00 94.81 93 TYR A O 1
ATOM 734 N N . LYS A 1 94 ? -3.103 6.752 15.454 1.00 92.75 94 LYS A N 1
ATOM 735 C CA . LYS A 1 94 ? -4.335 7.051 16.205 1.00 92.75 94 LYS A CA 1
ATOM 736 C C . LYS A 1 94 ? -4.172 6.776 17.699 1.00 92.75 94 LYS A C 1
ATOM 738 O O . LYS A 1 94 ? -4.698 7.540 18.511 1.00 92.75 94 LYS A O 1
ATOM 743 N N . TYR A 1 95 ? -3.434 5.727 18.061 1.00 91.19 95 TYR A N 1
ATOM 744 C CA . TYR A 1 95 ? -3.107 5.416 19.450 1.00 91.19 95 TYR A CA 1
ATOM 745 C C . TYR A 1 95 ? -2.207 6.494 20.076 1.00 91.19 95 TYR A C 1
ATOM 747 O O . TYR A 1 95 ? -2.557 7.053 21.117 1.00 91.19 95 TYR A O 1
ATOM 755 N N . CYS A 1 96 ? -1.098 6.855 19.421 1.00 93.00 96 CYS A N 1
ATOM 756 C CA . CYS A 1 96 ? -0.185 7.902 19.894 1.00 93.00 96 CYS A CA 1
ATOM 757 C C . CYS A 1 96 ? -0.871 9.270 20.027 1.00 93.00 96 CYS A C 1
ATOM 759 O O . CYS A 1 96 ? -0.651 9.978 21.010 1.00 93.00 96 CYS A O 1
ATOM 761 N N . ASN A 1 97 ? -1.755 9.609 19.087 1.00 93.12 97 ASN A N 1
ATOM 762 C CA . ASN A 1 97 ? -2.490 10.874 19.068 1.00 93.12 97 ASN A CA 1
ATOM 763 C C . ASN A 1 97 ? -3.734 10.879 19.975 1.00 93.12 97 ASN A C 1
ATOM 765 O O . ASN A 1 97 ? -4.491 11.848 19.957 1.00 93.12 97 ASN A O 1
ATOM 769 N N . LYS A 1 98 ? -3.961 9.817 20.767 1.00 87.88 98 LYS A N 1
ATOM 770 C CA . LYS A 1 98 ? -5.115 9.663 21.673 1.00 87.88 98 LYS A CA 1
ATOM 771 C C . LYS A 1 98 ? -6.447 9.951 20.975 1.00 87.88 98 LYS A C 1
ATOM 773 O O . LYS A 1 98 ? -7.271 10.712 21.484 1.00 87.88 98 LYS A O 1
ATOM 778 N N . ALA A 1 99 ? -6.643 9.360 19.795 1.00 86.12 99 ALA A N 1
ATOM 779 C CA . ALA A 1 99 ? -7.844 9.573 18.999 1.00 86.12 99 ALA A CA 1
ATOM 780 C C . ALA A 1 99 ? -9.109 9.317 19.853 1.00 86.12 99 ALA A C 1
ATOM 782 O O . ALA A 1 99 ? -9.280 8.207 20.364 1.00 86.12 99 ALA A O 1
ATOM 783 N N . PRO A 1 100 ? -10.009 10.307 20.005 1.00 77.25 100 PRO A N 1
ATOM 784 C CA . PRO A 1 100 ? -11.060 10.277 21.028 1.00 77.25 100 PRO A CA 1
ATOM 785 C C . PRO A 1 100 ? -12.112 9.178 20.819 1.00 77.25 100 PRO A C 1
ATOM 787 O O . PRO A 1 100 ? -12.818 8.827 21.755 1.00 77.25 100 PRO A O 1
ATOM 790 N N . ASN A 1 101 ? -12.204 8.617 19.608 1.00 80.12 101 ASN A N 1
ATOM 791 C CA . ASN A 1 101 ? -13.248 7.672 19.204 1.00 80.12 101 ASN A CA 1
ATOM 792 C C . ASN A 1 101 ? -12.695 6.336 18.670 1.00 80.12 101 ASN A C 1
ATOM 794 O O . ASN A 1 101 ? -13.353 5.680 17.861 1.00 80.12 101 ASN A O 1
ATOM 798 N N . LEU A 1 102 ? -11.487 5.923 19.072 1.00 85.00 102 LEU A N 1
ATOM 799 C CA . LEU A 1 102 ? -10.939 4.635 18.639 1.00 85.00 102 LEU A CA 1
ATOM 800 C C . LEU A 1 102 ? -11.674 3.480 19.344 1.00 85.00 102 LEU A C 1
ATOM 802 O O . LEU A 1 102 ? -11.430 3.197 20.514 1.00 85.00 102 LEU A O 1
ATOM 806 N N . ARG A 1 103 ? -12.581 2.809 18.623 1.00 90.81 103 ARG A N 1
ATOM 807 C CA . ARG A 1 103 ? -13.316 1.633 19.129 1.00 90.81 103 ARG A CA 1
ATOM 808 C C . ARG A 1 103 ? -12.450 0.384 19.207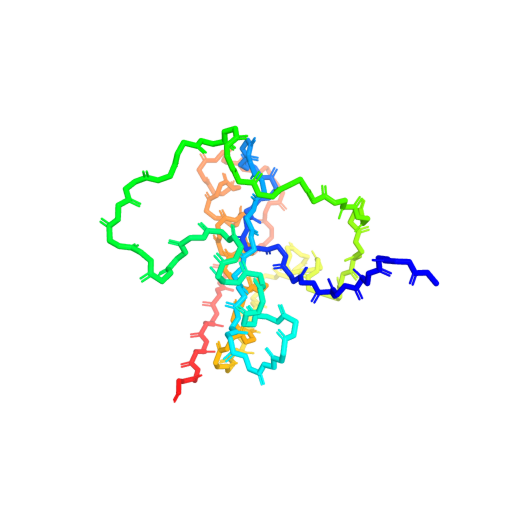 1.00 90.81 103 ARG A C 1
ATOM 810 O O . ARG A 1 103 ? -12.730 -0.502 20.008 1.00 90.81 103 ARG A O 1
ATOM 817 N N . LEU A 1 104 ? -11.423 0.321 18.367 1.00 92.94 104 LEU A N 1
ATOM 818 C CA . LEU A 1 104 ? -10.539 -0.822 18.219 1.00 92.94 104 LEU A CA 1
ATOM 819 C C . LEU A 1 104 ? -9.738 -1.081 19.502 1.00 92.94 104 LEU A C 1
ATOM 821 O O . LEU A 1 104 ? -8.910 -0.269 19.906 1.00 92.94 104 LEU A O 1
ATOM 825 N N . LYS A 1 105 ? -9.972 -2.239 20.123 1.00 93.00 105 LYS A N 1
ATOM 826 C CA . LYS A 1 105 ? -9.329 -2.700 21.364 1.00 93.00 105 LYS A CA 1
ATOM 827 C C . LYS A 1 105 ? -8.307 -3.805 21.119 1.00 93.00 105 LYS A C 1
ATOM 829 O O . LYS A 1 105 ? -7.357 -3.931 21.889 1.00 93.00 105 LYS A O 1
ATOM 834 N N . LYS A 1 106 ? -8.510 -4.643 20.094 1.00 95.62 106 LYS A N 1
ATOM 835 C CA . LYS A 1 106 ? -7.640 -5.799 19.834 1.00 95.62 106 LYS A CA 1
ATOM 836 C C . LYS A 1 106 ? -7.529 -6.142 18.352 1.00 95.62 106 LYS A C 1
ATOM 838 O O . LYS A 1 106 ? -8.522 -6.149 17.630 1.00 95.62 106 LYS A O 1
ATOM 843 N N . ILE A 1 107 ? -6.318 -6.498 17.933 1.00 96.50 107 ILE A N 1
ATOM 844 C CA . ILE A 1 107 ? -6.006 -6.959 16.579 1.00 96.50 107 ILE A CA 1
ATOM 845 C C . ILE A 1 107 ? -5.367 -8.342 16.674 1.00 96.50 107 ILE A C 1
ATOM 847 O O . ILE A 1 107 ? -4.403 -8.531 17.417 1.00 96.50 107 ILE A O 1
ATOM 851 N N . TYR A 1 108 ? -5.887 -9.294 15.907 1.00 97.81 108 TYR A N 1
ATOM 852 C CA . TYR A 1 108 ? -5.217 -10.556 15.620 1.00 97.81 108 TYR A CA 1
ATOM 853 C C . TYR A 1 108 ? -4.650 -10.480 14.208 1.00 97.81 108 TYR A C 1
ATOM 855 O O . TYR A 1 108 ? -5.411 -10.368 13.252 1.00 97.81 108 TYR A O 1
ATOM 863 N N . PHE A 1 109 ? -3.329 -10.508 14.077 1.00 97.12 109 PHE A N 1
ATOM 864 C CA . PHE A 1 109 ? -2.656 -10.422 12.787 1.00 97.12 109 PHE A CA 1
ATOM 865 C C . PHE A 1 109 ? -1.996 -11.758 12.448 1.00 97.12 109 PHE A C 1
ATOM 867 O O . PHE A 1 109 ? -1.136 -12.233 13.188 1.00 97.12 109 PHE A O 1
ATOM 874 N N . TYR A 1 110 ? -2.411 -12.349 11.331 1.00 97.62 110 TYR A N 1
ATOM 875 C CA . TYR A 1 110 ? -1.871 -13.589 10.791 1.00 97.62 110 TYR A CA 1
ATOM 876 C C . TYR A 1 110 ? -1.242 -13.302 9.432 1.00 97.62 110 TYR A C 1
ATOM 878 O O . TYR A 1 110 ? -1.938 -12.954 8.476 1.00 97.62 110 TYR A O 1
ATOM 886 N N . TRP A 1 111 ? 0.075 -13.462 9.346 1.00 96.81 111 TRP A N 1
ATOM 887 C CA . TRP A 1 111 ? 0.818 -13.318 8.101 1.00 96.81 111 TRP A CA 1
ATOM 888 C C . TRP A 1 111 ? 1.391 -14.667 7.674 1.00 96.81 111 TRP A C 1
ATOM 890 O O . TRP A 1 111 ? 2.164 -15.282 8.406 1.00 96.81 111 TRP A O 1
ATOM 900 N N . LEU A 1 112 ? 0.972 -15.123 6.496 1.00 96.62 112 LEU A N 1
ATOM 901 C CA . LEU A 1 112 ? 1.429 -16.354 5.861 1.00 96.62 112 LEU A CA 1
ATOM 902 C C . LEU A 1 112 ? 2.480 -15.998 4.796 1.00 96.62 112 LEU A C 1
ATOM 904 O O . LEU A 1 112 ? 2.183 -15.248 3.859 1.00 96.62 112 LEU A O 1
ATOM 908 N N . CYS A 1 113 ? 3.696 -16.517 4.955 1.00 87.88 113 CYS A N 1
ATOM 909 C CA . CYS A 1 113 ? 4.810 -16.325 4.024 1.00 87.88 113 CYS A CA 1
ATOM 910 C C . CYS A 1 113 ? 5.005 -17.549 3.133 1.00 87.88 113 CYS A C 1
ATOM 912 O O . CYS A 1 113 ? 4.949 -18.676 3.675 1.00 87.88 113 CYS A O 1
#

Organism: Ovis aries (NCBI:txid9940)

Radius of gyration: 16.93 Å; chains: 1; bounding box: 40×30×47 Å